Protein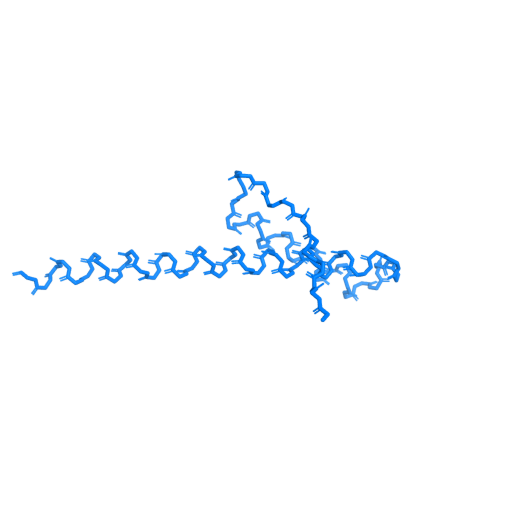 AF-A0A2L2WWV7-F1 (afdb_monomer)

Radius of gyration: 16.87 Å; Cα contacts (8 Å, |Δi|>4): 19; chains: 1; bounding box: 32×33×49 Å

Sequence (74 aa):
MKQKTYSMKIPKDLTYEQAVHRLETIVAGFEQNTLELDHLSEQIREAQMLLLFCQKKLTKVETDVKKILDHEQE

Mean predicted aligned error: 7.21 Å

pLDDT: mean 83.93, std 17.32, range [35.69, 97.0]

Solvent-accessible surface area (backbone atoms only — not comparable to full-atom values): 4524 Å² total; per-residue (Å²): 136,82,80,80,76,80,87,74,82,77,63,92,82,66,49,69,67,57,42,50,54,49,44,52,52,54,50,52,35,58,76,67,66,72,58,52,76,84,51,44,65,54,54,52,52,50,43,54,52,40,50,54,50,50,50,55,52,51,54,48,50,55,51,53,52,49,53,55,58,58,65,73,74,115

Nearest PDB structures (foldseek):
  5c22-assembly3_C  TM=6.153E-01  e=3.290E+00  Escherichia coli
  8vc9-assembly3_E  TM=9.104E-01  e=9.532E+00  Leptospira interrogans serovar Copenhageni

Foldseek 3Di:
DDPPPPPDDDPPPDDLVNLVVLLVVLVVCVVVVVDDPVCNVVSVVSNVVSVVVNVVVVVVVVVVVVVVVVVVVD

Secondary structure (DSSP, 8-state):
-------PPPPTT--HHHHHHHHHHHHHHHHTT-S-HHHHHHHHHHHHHHHHHHHHHHHHHHHHHHHHHHHT--

Structure (mmCIF, N/CA/C/O backbone):
data_AF-A0A2L2WWV7-F1
#
_entry.id   AF-A0A2L2WWV7-F1
#
loop_
_atom_site.group_PDB
_atom_site.id
_atom_site.type_symbol
_atom_site.label_atom_id
_atom_site.label_alt_id
_atom_site.label_comp_id
_atom_site.label_asym_id
_atom_site.label_entity_id
_atom_site.label_seq_id
_atom_site.pdbx_PDB_ins_c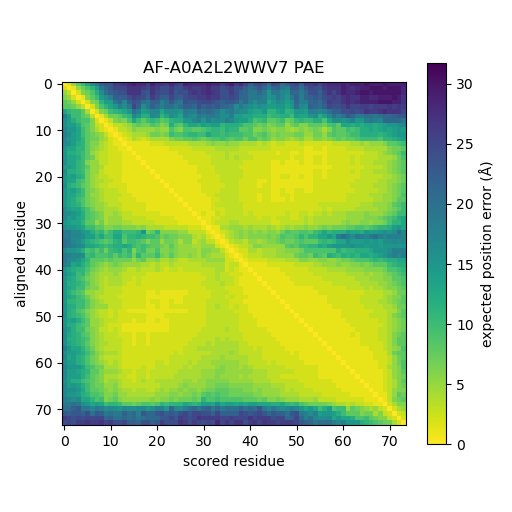ode
_atom_site.Cartn_x
_atom_site.Cartn_y
_atom_site.Cartn_z
_atom_site.occupancy
_atom_site.B_iso_or_equiv
_atom_site.auth_seq_id
_atom_site.auth_comp_id
_atom_site.auth_asym_id
_atom_site.auth_atom_id
_atom_site.pdbx_PDB_model_num
ATOM 1 N N . MET A 1 1 ? 11.400 27.784 1.656 1.00 38.03 1 MET A N 1
ATOM 2 C CA . MET A 1 1 ? 11.209 26.953 0.448 1.00 38.03 1 MET A CA 1
ATOM 3 C C . MET A 1 1 ? 9.991 26.066 0.675 1.00 38.03 1 MET A C 1
ATOM 5 O O . MET A 1 1 ? 10.069 25.139 1.468 1.00 38.03 1 MET A O 1
ATOM 9 N N . LYS A 1 2 ? 8.826 26.425 0.119 1.00 37.12 2 LYS A N 1
ATOM 10 C CA . LYS A 1 2 ? 7.573 25.683 0.333 1.00 37.12 2 LYS A CA 1
ATOM 11 C C . LYS A 1 2 ? 7.488 24.587 -0.727 1.00 37.12 2 LYS A C 1
ATOM 13 O O . LYS A 1 2 ? 7.449 24.894 -1.915 1.00 37.12 2 LYS A O 1
ATOM 18 N N . GLN A 1 3 ? 7.557 23.334 -0.288 1.00 35.69 3 GLN A N 1
ATOM 19 C CA . GLN A 1 3 ? 7.456 22.148 -1.134 1.00 35.69 3 GLN A CA 1
ATOM 20 C C . GLN A 1 3 ? 6.169 22.246 -1.961 1.00 35.69 3 GLN A C 1
ATOM 22 O O . GLN A 1 3 ? 5.075 22.338 -1.406 1.00 35.69 3 GLN A O 1
ATOM 27 N N . LYS A 1 4 ? 6.312 22.304 -3.290 1.00 36.25 4 LYS A N 1
ATOM 28 C CA . LYS A 1 4 ? 5.187 22.224 -4.220 1.00 36.25 4 LYS A CA 1
ATOM 29 C C . LYS A 1 4 ? 4.531 20.864 -4.008 1.00 36.25 4 LYS A C 1
ATOM 31 O O . LYS A 1 4 ? 5.101 19.830 -4.336 1.00 36.25 4 LYS A O 1
ATOM 36 N N . THR A 1 5 ? 3.353 20.883 -3.410 1.00 41.22 5 THR A N 1
ATOM 37 C CA . THR A 1 5 ? 2.455 19.744 -3.289 1.00 41.22 5 THR A CA 1
ATOM 38 C C . THR A 1 5 ? 2.053 19.309 -4.696 1.00 41.22 5 THR A C 1
ATOM 40 O O . THR A 1 5 ? 1.252 19.974 -5.355 1.00 41.22 5 THR A O 1
ATOM 43 N N . TYR A 1 6 ? 2.651 18.228 -5.190 1.00 42.12 6 TYR A N 1
ATOM 44 C CA . TYR A 1 6 ? 2.225 17.574 -6.420 1.00 42.12 6 TYR A CA 1
ATOM 45 C C . TYR A 1 6 ? 0.865 16.914 -6.151 1.00 42.12 6 TYR A C 1
ATOM 47 O O . TYR A 1 6 ? 0.793 15.851 -5.542 1.00 42.12 6 TYR A O 1
ATOM 55 N N . SER A 1 7 ? -0.218 17.599 -6.532 1.00 52.16 7 SER A N 1
ATOM 56 C CA . SER A 1 7 ? -1.605 17.123 -6.432 1.00 52.16 7 SER A CA 1
ATOM 57 C C . SER A 1 7 ? -1.848 15.965 -7.394 1.00 52.16 7 SER A C 1
ATOM 59 O O . SER A 1 7 ? -2.424 16.144 -8.463 1.00 52.16 7 SER A O 1
ATOM 61 N N . MET A 1 8 ? -1.416 14.770 -7.021 1.00 59.56 8 MET A N 1
ATOM 62 C CA . MET A 1 8 ? -1.802 13.543 -7.701 1.00 59.56 8 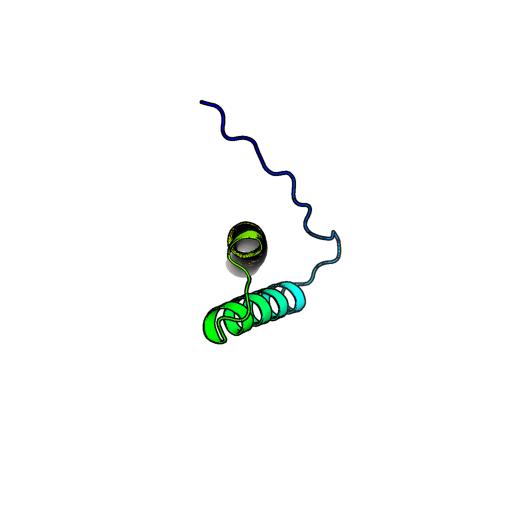MET A CA 1
ATOM 63 C C . MET A 1 8 ? -2.936 12.916 -6.866 1.00 59.56 8 MET A C 1
ATOM 65 O O . MET A 1 8 ? -2.859 12.832 -5.640 1.00 59.56 8 MET A O 1
ATOM 69 N N . LYS A 1 9 ? -4.088 12.659 -7.502 1.00 68.56 9 LYS A N 1
ATOM 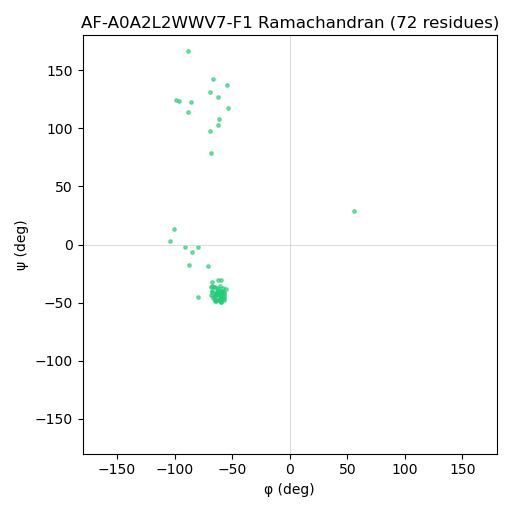70 C CA . LYS A 1 9 ? -5.334 12.284 -6.812 1.00 68.56 9 LYS A CA 1
ATOM 71 C C . LYS A 1 9 ? -5.489 10.769 -6.798 1.00 68.56 9 LYS A C 1
ATOM 73 O O . LYS A 1 9 ? -5.556 10.156 -7.856 1.00 68.56 9 LYS A O 1
ATOM 78 N N . ILE A 1 10 ? -5.626 10.195 -5.605 1.00 74.81 10 ILE A N 1
ATOM 79 C CA . ILE A 1 10 ? -6.050 8.803 -5.441 1.00 74.81 10 ILE A CA 1
ATOM 80 C C . ILE A 1 10 ? -7.528 8.689 -5.855 1.00 74.81 10 ILE A C 1
ATOM 82 O O . ILE A 1 10 ? -8.332 9.522 -5.412 1.00 74.81 10 ILE A O 1
ATOM 86 N N . PRO A 1 11 ? -7.907 7.708 -6.698 1.00 81.44 11 PRO A N 1
ATOM 87 C CA . PRO A 1 11 ? -9.304 7.461 -7.035 1.00 81.44 11 PRO A CA 1
ATOM 88 C C . PRO A 1 11 ? -10.138 7.259 -5.770 1.00 81.44 11 PRO A C 1
ATOM 90 O O . PRO A 1 11 ? -9.715 6.571 -4.843 1.00 81.44 11 PRO A O 1
ATOM 93 N N . LYS A 1 12 ? -11.334 7.854 -5.724 1.00 79.38 12 LYS A N 1
ATOM 94 C CA . LYS A 1 12 ? -12.206 7.771 -4.540 1.00 79.38 12 LYS A CA 1
ATOM 95 C C . LYS A 1 12 ? -12.593 6.330 -4.194 1.00 79.38 12 LYS A C 1
ATOM 97 O O . LYS A 1 12 ? -12.751 6.025 -3.018 1.00 79.38 12 LYS A O 1
ATOM 102 N N . ASP A 1 13 ? -12.673 5.476 -5.210 1.00 89.44 13 ASP A N 1
ATOM 103 C CA . ASP A 1 13 ? -13.106 4.083 -5.098 1.00 89.44 13 ASP A CA 1
ATOM 104 C C . ASP A 1 13 ? -11.934 3.087 -5.092 1.00 89.44 13 ASP A C 1
ATOM 106 O O . ASP A 1 13 ? -12.145 1.888 -5.257 1.00 89.44 13 ASP A O 1
ATOM 110 N N . LEU A 1 14 ? -10.693 3.560 -4.908 1.00 92.62 14 LEU A N 1
ATOM 111 C CA . LEU A 1 14 ? -9.529 2.679 -4.834 1.00 92.62 14 LEU A CA 1
ATOM 112 C C . LEU A 1 14 ? -9.655 1.730 -3.630 1.00 92.62 14 LEU A C 1
ATOM 114 O O . LEU A 1 14 ? -9.842 2.174 -2.491 1.00 92.62 14 LEU A O 1
ATOM 118 N N . THR A 1 15 ? -9.521 0.423 -3.862 1.00 95.56 15 THR A N 1
ATOM 119 C CA . THR A 1 15 ? -9.480 -0.579 -2.785 1.00 95.56 15 THR A CA 1
ATOM 120 C C . THR A 1 15 ? -8.058 -0.811 -2.274 1.00 95.56 15 THR A C 1
ATOM 122 O O . THR A 1 15 ? -7.076 -0.382 -2.882 1.00 95.56 15 THR A O 1
ATOM 125 N N . TYR A 1 16 ? -7.934 -1.477 -1.122 1.00 95.44 16 TYR A N 1
ATOM 126 C CA . TYR A 1 16 ? -6.619 -1.81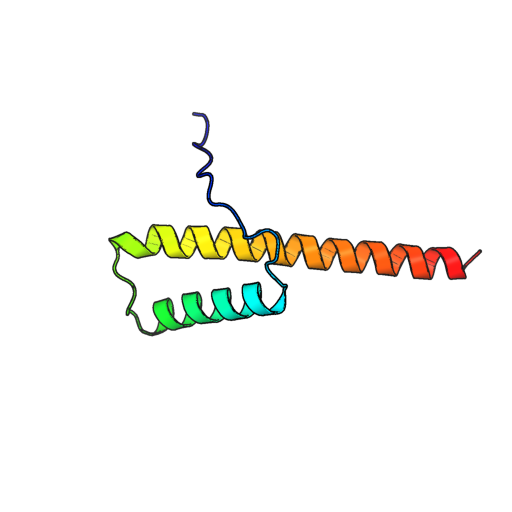3 -0.569 1.00 95.44 16 TYR A CA 1
ATOM 127 C C . TYR A 1 16 ? -5.873 -2.783 -1.493 1.00 95.44 16 TYR A C 1
ATOM 129 O O . TYR A 1 16 ? -4.710 -2.569 -1.815 1.00 95.44 16 TYR A O 1
ATOM 137 N N . GLU A 1 17 ? -6.579 -3.792 -1.994 1.00 96.38 17 GLU A N 1
ATOM 138 C CA . GLU A 1 17 ? -6.074 -4.816 -2.906 1.00 96.38 17 GLU A CA 1
ATOM 139 C C . GLU A 1 17 ? -5.592 -4.196 -4.219 1.00 96.38 17 GLU A C 1
ATOM 141 O O . GLU A 1 17 ? -4.505 -4.510 -4.690 1.00 96.38 17 GLU A O 1
ATOM 146 N N . GLN A 1 18 ? -6.358 -3.255 -4.780 1.00 96.56 18 GLN A N 1
ATOM 147 C CA . GLN A 1 18 ? -5.954 -2.523 -5.981 1.00 96.56 18 GLN A CA 1
ATOM 148 C C . GLN A 1 18 ? -4.699 -1.676 -5.743 1.00 96.56 18 GLN A C 1
ATOM 150 O O . GLN A 1 18 ? -3.825 -1.618 -6.607 1.00 96.56 18 GLN A O 1
ATOM 155 N N . ALA A 1 19 ? -4.594 -1.029 -4.578 1.00 96.00 19 ALA A N 1
ATOM 156 C CA . ALA A 1 19 ? -3.418 -0.244 -4.224 1.00 96.00 19 ALA A CA 1
ATOM 157 C C . ALA A 1 19 ? -2.163 -1.123 -4.095 1.00 96.00 19 ALA A C 1
ATOM 159 O O . ALA A 1 19 ? -1.109 -0.760 -4.616 1.00 96.00 19 ALA A O 1
ATOM 160 N N . VAL A 1 20 ? -2.287 -2.291 -3.458 1.00 96.75 20 VAL A N 1
ATOM 161 C CA . VAL A 1 20 ? -1.200 -3.273 -3.328 1.00 96.75 20 VAL A CA 1
ATOM 162 C C . VAL A 1 20 ? -0.800 -3.836 -4.691 1.00 96.75 20 VAL A C 1
ATOM 164 O O . VAL A 1 20 ? 0.374 -3.779 -5.038 1.00 96.75 20 VAL A O 1
ATOM 167 N N . HIS A 1 21 ? -1.758 -4.261 -5.515 1.00 97.00 21 HIS A N 1
ATOM 168 C CA . HIS A 1 21 ? -1.476 -4.759 -6.865 1.00 97.00 21 HIS A CA 1
ATOM 169 C C . HIS A 1 21 ? -0.754 -3.710 -7.728 1.00 97.00 21 HIS A C 1
ATOM 171 O O . HIS A 1 21 ? 0.147 -4.013 -8.517 1.00 97.00 21 HIS A O 1
ATOM 177 N N . ARG A 1 22 ? -1.123 -2.430 -7.585 1.00 95.12 22 ARG A N 1
ATOM 178 C CA . ARG A 1 22 ? -0.434 -1.346 -8.289 1.00 95.12 22 ARG A CA 1
ATOM 179 C C . ARG A 1 22 ? 0.996 -1.152 -7.781 1.00 95.12 22 ARG A C 1
ATOM 181 O O . ARG A 1 22 ? 1.887 -0.955 -8.605 1.00 95.12 22 ARG A O 1
ATOM 188 N N . LEU A 1 23 ? 1.232 -1.249 -6.471 1.00 95.81 23 LEU A N 1
ATOM 189 C CA . LEU A 1 23 ? 2.583 -1.224 -5.899 1.00 95.81 23 LEU A CA 1
ATOM 190 C C . LEU A 1 23 ? 3.446 -2.370 -6.441 1.00 95.81 23 LEU A C 1
ATOM 192 O O . LEU A 1 23 ? 4.568 -2.122 -6.871 1.00 95.81 23 LEU A O 1
ATOM 196 N N . GLU A 1 24 ? 2.909 -3.590 -6.496 1.00 96.00 24 GLU A N 1
ATOM 197 C CA . GLU A 1 24 ? 3.592 -4.758 -7.073 1.00 96.00 24 GLU A CA 1
ATOM 198 C C . GLU A 1 24 ? 3.963 -4.526 -8.541 1.00 96.00 24 GLU A C 1
ATOM 200 O O . GLU A 1 24 ? 5.083 -4.810 -8.955 1.00 96.00 24 GLU A O 1
ATOM 205 N N . THR A 1 25 ? 3.057 -3.922 -9.316 1.00 94.12 25 THR A N 1
ATOM 206 C CA . THR A 1 25 ? 3.318 -3.563 -10.719 1.00 94.12 25 THR A CA 1
ATOM 207 C C . THR A 1 25 ? 4.477 -2.567 -10.846 1.00 94.12 25 THR A C 1
ATOM 209 O O . THR A 1 25 ? 5.322 -2.708 -11.730 1.00 94.12 25 THR A O 1
ATOM 212 N N . ILE A 1 26 ? 4.531 -1.557 -9.971 1.00 92.19 26 ILE A N 1
ATOM 213 C CA . ILE A 1 26 ? 5.610 -0.558 -9.966 1.00 92.19 26 ILE A CA 1
ATOM 214 C C . ILE A 1 26 ? 6.950 -1.218 -9.613 1.00 92.19 26 ILE A C 1
ATOM 216 O O . ILE A 1 26 ? 7.947 -0.966 -10.291 1.00 92.19 26 ILE A O 1
ATOM 220 N N . VAL A 1 27 ? 6.972 -2.082 -8.592 1.00 93.38 27 VAL A N 1
ATOM 221 C CA . VAL A 1 27 ? 8.174 -2.826 -8.181 1.00 93.38 27 VAL A CA 1
ATOM 222 C C . VAL A 1 27 ? 8.661 -3.733 -9.307 1.00 93.38 27 VAL A C 1
ATOM 224 O O . VAL A 1 27 ? 9.830 -3.663 -9.672 1.00 93.38 27 VAL A O 1
ATOM 227 N N . ALA A 1 28 ? 7.766 -4.502 -9.929 1.00 92.56 28 ALA A N 1
ATOM 228 C CA . ALA A 1 28 ? 8.117 -5.393 -11.030 1.00 92.56 28 ALA A CA 1
ATOM 229 C C . ALA A 1 28 ? 8.732 -4.634 -12.218 1.00 92.56 28 ALA A C 1
ATOM 231 O O . ALA A 1 28 ? 9.706 -5.098 -12.809 1.00 92.56 28 ALA A O 1
ATOM 232 N N . GLY A 1 29 ? 8.205 -3.450 -12.551 1.00 89.62 29 GLY A N 1
ATOM 233 C CA . GLY A 1 29 ? 8.785 -2.597 -13.592 1.00 89.62 29 GLY A CA 1
ATOM 234 C C . GLY A 1 29 ? 10.177 -2.070 -13.229 1.00 89.62 29 GLY A C 1
ATOM 235 O O . GLY A 1 29 ? 11.048 -1.966 -14.095 1.00 89.62 29 GLY A O 1
ATOM 236 N N . PHE A 1 30 ? 10.404 -1.758 -11.950 1.00 87.25 30 PHE A N 1
ATOM 237 C CA . PHE A 1 30 ? 11.713 -1.337 -11.454 1.00 87.25 30 PHE A CA 1
ATOM 238 C C . PHE A 1 30 ? 12.735 -2.479 -11.535 1.00 87.25 30 PHE A C 1
ATOM 240 O O . PHE A 1 30 ? 13.831 -2.282 -12.053 1.00 87.25 30 PHE A O 1
ATOM 247 N N . GLU A 1 31 ? 12.360 -3.682 -11.098 1.00 89.56 31 GLU A N 1
ATOM 248 C CA . GLU A 1 31 ? 13.218 -4.874 -11.124 1.00 89.56 31 GLU A CA 1
ATOM 249 C C . GLU A 1 31 ? 13.580 -5.320 -12.544 1.00 89.56 31 GLU A C 1
ATOM 251 O O . GLU A 1 31 ? 14.705 -5.746 -12.796 1.00 89.56 31 GLU A O 1
ATOM 256 N N . GLN A 1 32 ? 12.648 -5.191 -13.490 1.00 90.00 32 GLN A N 1
ATOM 257 C CA . GLN A 1 32 ? 12.880 -5.535 -14.896 1.00 90.00 32 GLN A CA 1
ATOM 258 C C . GLN A 1 32 ? 13.647 -4.446 -15.657 1.00 90.00 32 GLN A C 1
ATOM 260 O O . GLN A 1 32 ? 13.956 -4.619 -16.836 1.00 90.00 32 GLN A O 1
ATOM 265 N N . ASN A 1 33 ? 13.962 -3.324 -15.000 1.00 82.00 33 ASN A N 1
ATOM 266 C CA . ASN A 1 33 ? 14.649 -2.180 -15.590 1.00 82.00 33 ASN A CA 1
ATOM 267 C C . ASN A 1 33 ? 13.927 -1.631 -16.843 1.00 82.00 33 ASN A C 1
ATOM 269 O O . ASN A 1 33 ? 14.556 -1.077 -17.746 1.00 82.00 33 ASN A O 1
ATOM 273 N N . THR A 1 34 ? 12.598 -1.794 -16.894 1.00 79.12 34 THR A N 1
ATOM 274 C CA . THR A 1 34 ? 11.725 -1.372 -18.005 1.00 79.12 34 THR A CA 1
ATOM 275 C C . THR A 1 34 ? 11.176 0.040 -17.818 1.00 79.12 34 THR A C 1
ATOM 277 O O . THR A 1 34 ? 10.431 0.531 -18.662 1.00 79.12 34 THR A O 1
ATOM 280 N N . LEU A 1 35 ? 11.488 0.689 -16.694 1.00 77.56 35 LEU A N 1
ATOM 281 C CA . LEU A 1 35 ? 11.082 2.062 -16.420 1.00 77.56 35 LEU A CA 1
ATOM 282 C C . LEU A 1 35 ? 12.093 3.038 -17.020 1.00 77.56 35 LEU A C 1
ATOM 284 O O . LEU A 1 35 ? 13.276 3.016 -16.686 1.00 77.56 35 LEU A O 1
ATOM 288 N N . GLU A 1 36 ? 11.609 3.928 -17.881 1.00 79.81 36 GLU A N 1
ATOM 289 C CA . GLU A 1 36 ? 12.407 5.036 -18.398 1.00 79.81 36 GLU A CA 1
ATOM 290 C C . GLU A 1 36 ? 12.754 6.019 -17.272 1.00 79.81 36 GLU A C 1
ATOM 292 O O . GLU A 1 36 ? 11.929 6.303 -16.399 1.00 79.81 36 GLU A O 1
ATOM 297 N N . LEU A 1 37 ? 13.974 6.565 -17.304 1.00 78.31 37 LEU A N 1
ATOM 298 C CA . LEU A 1 37 ? 14.494 7.465 -16.268 1.00 78.31 37 LEU A CA 1
ATOM 299 C C . LEU A 1 37 ? 13.576 8.677 -16.027 1.00 78.31 37 LEU A C 1
ATOM 301 O O . LEU A 1 37 ? 13.363 9.070 -14.878 1.00 78.31 37 LEU A O 1
ATOM 305 N N . ASP A 1 38 ? 12.988 9.220 -17.094 1.00 80.81 38 ASP A N 1
ATOM 306 C CA . ASP A 1 38 ? 12.064 10.356 -17.027 1.00 80.81 38 ASP A CA 1
ATOM 307 C C . ASP A 1 38 ? 10.744 9.996 -16.318 1.00 80.81 38 ASP A C 1
ATOM 309 O O . ASP A 1 38 ? 10.189 10.809 -15.576 1.00 80.81 38 ASP A O 1
ATOM 313 N N . HIS A 1 39 ? 10.287 8.747 -16.448 1.00 82.75 39 HIS A N 1
ATOM 314 C CA . HIS A 1 39 ? 9.072 8.236 -15.806 1.00 82.75 39 HIS A CA 1
ATOM 315 C C . HIS A 1 39 ? 9.316 7.693 -14.390 1.00 82.75 39 HIS A C 1
ATOM 317 O O . HIS A 1 39 ? 8.379 7.587 -13.595 1.00 82.75 39 HIS A O 1
ATOM 323 N N . LEU A 1 40 ? 10.567 7.398 -14.020 1.00 84.75 40 LEU A N 1
ATOM 324 C CA . LEU A 1 40 ? 10.912 6.859 -12.702 1.00 84.75 40 LEU A CA 1
ATOM 325 C C . LEU A 1 40 ? 10.450 7.780 -11.562 1.00 84.75 40 LEU A C 1
ATOM 327 O O . LEU A 1 40 ? 9.897 7.325 -10.560 1.00 84.75 40 LEU A O 1
ATOM 331 N N . SER A 1 41 ? 10.614 9.092 -11.741 1.00 85.56 41 SER A N 1
ATOM 332 C CA . SER A 1 41 ? 10.172 10.093 -10.763 1.00 85.56 41 SER A CA 1
ATOM 333 C C . SER A 1 41 ? 8.657 10.095 -10.543 1.00 85.56 41 SER A C 1
ATOM 335 O O . SER A 1 41 ? 8.201 10.442 -9.453 1.00 85.56 41 SER A O 1
ATOM 337 N N . GLU A 1 42 ? 7.868 9.745 -11.558 1.00 88.19 42 GLU A N 1
ATOM 338 C CA . GLU A 1 42 ? 6.408 9.687 -11.469 1.00 88.19 42 GLU A CA 1
ATOM 339 C C . GLU A 1 42 ? 5.953 8.402 -10.781 1.00 88.19 42 GLU A C 1
ATOM 341 O O . GLU A 1 42 ? 5.159 8.468 -9.842 1.00 88.19 42 GLU A O 1
ATOM 346 N N . GLN A 1 43 ? 6.538 7.261 -11.156 1.00 88.88 43 GLN A N 1
ATOM 347 C CA . GLN A 1 43 ? 6.233 5.961 -10.548 1.00 88.88 43 GLN A CA 1
ATOM 348 C C . GLN A 1 43 ? 6.585 5.932 -9.054 1.00 88.88 43 GLN A C 1
ATOM 350 O O . GLN A 1 43 ? 5.817 5.421 -8.241 1.00 88.88 43 GLN A O 1
ATOM 355 N N . ILE A 1 44 ? 7.706 6.547 -8.655 1.00 89.88 44 ILE A N 1
ATOM 356 C CA . ILE A 1 44 ? 8.080 6.665 -7.237 1.00 89.88 44 ILE A CA 1
ATOM 357 C C . ILE A 1 44 ? 7.062 7.517 -6.468 1.00 89.88 44 ILE A C 1
ATOM 359 O O . ILE A 1 44 ? 6.681 7.162 -5.351 1.00 89.88 44 ILE A O 1
ATOM 363 N N . ARG A 1 45 ? 6.594 8.634 -7.043 1.00 89.88 45 ARG A N 1
ATOM 364 C CA . ARG A 1 45 ? 5.560 9.465 -6.400 1.00 89.88 45 ARG A CA 1
ATOM 365 C C . ARG A 1 45 ? 4.247 8.708 -6.263 1.00 89.88 45 ARG A C 1
ATOM 367 O O . ARG A 1 45 ? 3.605 8.796 -5.219 1.00 89.88 45 ARG A O 1
ATOM 374 N N . GLU A 1 46 ? 3.860 7.962 -7.292 1.00 91.38 46 GLU A N 1
ATOM 375 C CA . GLU A 1 46 ? 2.674 7.1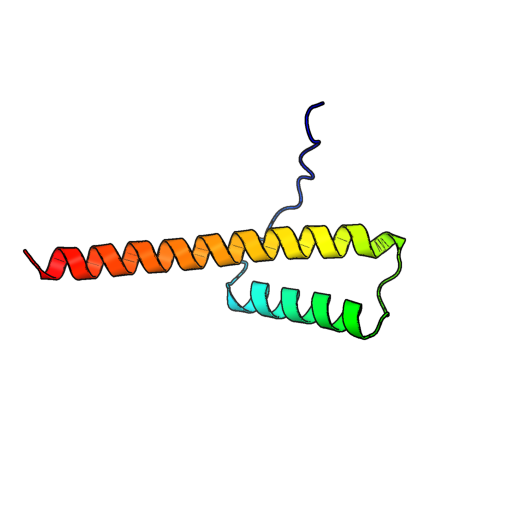15 -7.244 1.00 91.38 46 GLU A CA 1
ATOM 376 C C . GLU A 1 46 ? 2.789 6.071 -6.127 1.00 91.38 46 GLU A C 1
ATOM 378 O O . GLU A 1 46 ? 1.904 5.987 -5.274 1.00 91.38 46 GLU A O 1
ATOM 383 N N . ALA A 1 47 ? 3.914 5.357 -6.054 1.00 93.56 47 ALA A N 1
ATOM 384 C CA . ALA A 1 47 ? 4.166 4.384 -4.998 1.00 93.56 47 ALA A CA 1
ATOM 385 C C . ALA A 1 47 ? 4.086 5.012 -3.597 1.00 93.56 47 ALA A C 1
ATOM 387 O O . ALA A 1 47 ? 3.429 4.466 -2.711 1.00 93.56 47 ALA A O 1
ATOM 388 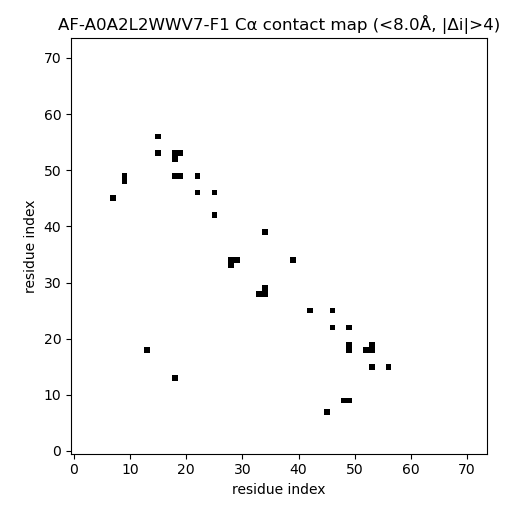N N . GLN A 1 48 ? 4.676 6.195 -3.390 1.00 93.31 48 GLN A N 1
ATOM 389 C CA . GLN A 1 48 ? 4.587 6.911 -2.111 1.00 93.31 48 GLN A CA 1
ATOM 390 C C . GLN A 1 48 ? 3.140 7.221 -1.709 1.00 93.31 48 GLN A C 1
ATOM 392 O O . GLN A 1 48 ? 2.773 7.080 -0.542 1.00 93.31 48 GLN A O 1
ATOM 397 N N . MET A 1 49 ? 2.295 7.619 -2.658 1.00 92.88 49 MET A N 1
ATOM 398 C CA . MET A 1 49 ? 0.883 7.871 -2.376 1.00 92.88 49 MET A CA 1
ATOM 399 C C . MET A 1 49 ? 0.110 6.599 -2.039 1.00 92.88 49 MET A C 1
ATOM 401 O O . MET A 1 49 ? -0.692 6.608 -1.104 1.00 92.88 49 MET A O 1
ATOM 405 N N . LEU A 1 50 ? 0.345 5.518 -2.784 1.00 94.81 50 LEU A N 1
ATOM 406 C CA . LEU A 1 50 ? -0.288 4.225 -2.533 1.00 94.81 50 LEU A CA 1
ATOM 407 C C . LEU A 1 50 ? 0.104 3.690 -1.152 1.00 94.81 50 LEU A C 1
ATOM 409 O O . LEU A 1 50 ? -0.764 3.259 -0.398 1.00 94.81 50 LEU A O 1
ATOM 413 N N . LEU A 1 51 ? 1.375 3.828 -0.761 1.00 94.50 51 LEU A N 1
ATOM 414 C CA . LEU A 1 51 ? 1.847 3.482 0.581 1.00 94.50 51 LEU A CA 1
ATOM 415 C C . LEU A 1 51 ? 1.127 4.283 1.673 1.00 94.50 51 LEU A C 1
ATOM 417 O O . LEU A 1 51 ? 0.651 3.699 2.646 1.00 94.50 51 LEU A O 1
ATOM 421 N N . LEU A 1 52 ? 0.983 5.603 1.504 1.00 93.88 52 LEU A N 1
ATOM 422 C CA . LEU A 1 52 ? 0.242 6.445 2.454 1.00 93.88 52 LEU A CA 1
ATOM 423 C C . LEU A 1 52 ? -1.234 6.044 2.553 1.00 93.88 52 LEU A C 1
ATOM 425 O O . LEU A 1 52 ? -1.824 6.092 3.633 1.00 93.88 52 LEU A O 1
ATOM 429 N N . PHE A 1 53 ? -1.850 5.663 1.436 1.00 94.62 53 PHE A N 1
ATOM 430 C CA . PHE A 1 53 ? -3.219 5.163 1.420 1.00 94.62 53 PHE A CA 1
ATOM 431 C C . PHE A 1 53 ? -3.353 3.839 2.179 1.00 94.62 53 PHE A C 1
ATOM 433 O O . PHE A 1 53 ? -4.220 3.727 3.051 1.00 94.62 53 PHE A O 1
ATOM 440 N N . CYS A 1 54 ? -2.472 2.876 1.905 1.00 96.12 54 CYS A N 1
ATOM 441 C CA . CYS A 1 54 ? -2.448 1.588 2.592 1.00 96.12 54 CYS A CA 1
ATOM 442 C C . CYS A 1 54 ? -2.241 1.769 4.099 1.00 96.12 54 CYS A C 1
ATOM 444 O O . CYS A 1 54 ? -3.01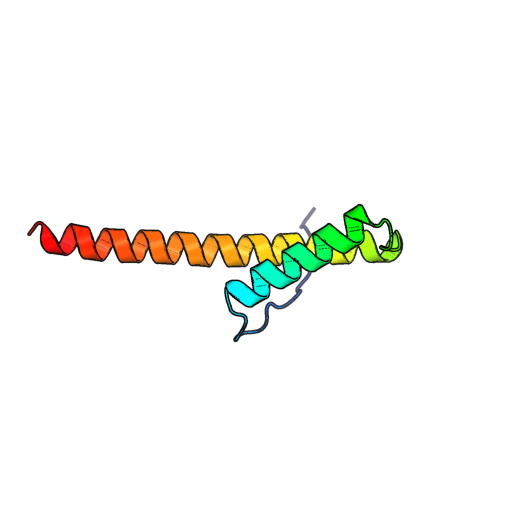4 1.230 4.889 1.00 96.12 54 CYS A O 1
ATOM 446 N N . GLN A 1 55 ? -1.279 2.606 4.501 1.00 95.75 55 GLN A N 1
ATOM 447 C CA . GLN A 1 55 ? -1.026 2.919 5.907 1.00 95.75 55 GLN A CA 1
ATOM 448 C C . GLN A 1 55 ? -2.274 3.488 6.592 1.00 95.75 55 GLN A C 1
ATOM 450 O O . GLN A 1 55 ? -2.673 3.004 7.646 1.00 95.75 55 GLN A O 1
ATOM 455 N N . LYS A 1 56 ? -2.947 4.468 5.974 1.00 95.12 56 LYS A N 1
ATOM 456 C CA . LYS A 1 56 ? -4.181 5.049 6.528 1.00 95.12 56 LYS A CA 1
ATOM 457 C C . LYS A 1 56 ? -5.292 4.017 6.702 1.00 95.12 56 LYS A C 1
ATOM 459 O O . LYS A 1 56 ? -6.013 4.074 7.696 1.00 95.12 56 LYS A O 1
ATOM 464 N N . LYS A 1 57 ? -5.450 3.093 5.748 1.00 94.56 57 LYS A N 1
ATOM 465 C CA . LYS A 1 57 ? -6.427 2.000 5.857 1.00 94.56 57 LYS A CA 1
ATOM 466 C C . LYS A 1 57 ? -6.092 1.069 7.019 1.00 94.56 57 LYS A C 1
ATOM 468 O O . LYS A 1 57 ? -6.980 0.807 7.823 1.00 94.56 57 LYS A O 1
ATOM 473 N N . LEU A 1 58 ? -4.837 0.636 7.138 1.00 96.38 58 LEU A N 1
ATOM 474 C CA . LEU A 1 58 ? -4.389 -0.236 8.228 1.00 96.38 58 LEU A CA 1
ATOM 475 C C . LEU A 1 58 ? -4.595 0.422 9.594 1.00 96.38 58 LEU A C 1
ATOM 477 O O . LEU A 1 58 ? -5.261 -0.155 10.445 1.00 96.38 58 LEU A O 1
ATOM 481 N N . THR A 1 59 ? -4.150 1.668 9.773 1.00 95.69 59 THR A N 1
ATOM 482 C CA . THR A 1 59 ? -4.338 2.403 11.035 1.00 95.69 59 THR A CA 1
ATOM 483 C C . THR A 1 59 ? -5.814 2.582 11.389 1.00 95.69 59 THR A C 1
ATOM 485 O O . THR A 1 59 ? -6.183 2.527 12.564 1.00 95.69 59 THR A O 1
ATOM 488 N N . LYS A 1 60 ? -6.685 2.780 10.391 1.00 95.81 60 LYS A N 1
ATOM 489 C CA . LYS A 1 60 ? -8.130 2.843 10.626 1.00 95.81 60 LYS A CA 1
ATOM 490 C C . LYS A 1 60 ? -8.661 1.504 11.141 1.00 95.81 60 LYS A C 1
ATOM 492 O O . LYS A 1 60 ? -9.348 1.497 12.153 1.00 95.81 60 LYS A O 1
ATOM 497 N N . VAL A 1 61 ? -8.305 0.398 10.488 1.00 96.12 61 VAL A N 1
ATOM 498 C CA . VAL A 1 61 ? -8.700 -0.951 10.923 1.00 96.12 61 VAL A CA 1
ATOM 499 C C . VAL A 1 61 ? -8.193 -1.237 12.337 1.00 96.12 61 VAL A C 1
ATOM 501 O O . VAL A 1 61 ? -8.978 -1.651 13.178 1.00 96.12 61 VAL A O 1
ATOM 504 N N . GLU A 1 62 ? -6.925 -0.949 12.636 1.00 95.56 62 GLU A N 1
ATOM 505 C CA . GLU A 1 62 ? -6.359 -1.107 13.984 1.00 95.56 62 GLU A CA 1
ATOM 506 C C . GLU A 1 62 ? -7.133 -0.302 15.036 1.00 95.56 62 GLU A C 1
ATOM 508 O O . GLU A 1 62 ? -7.393 -0.791 16.134 1.00 95.56 62 GLU A O 1
ATOM 513 N N . THR A 1 63 ? -7.510 0.935 14.705 1.00 96.44 63 THR A N 1
ATOM 514 C CA . THR A 1 63 ? -8.286 1.807 15.597 1.00 96.44 63 THR A CA 1
ATOM 515 C C . THR A 1 63 ? -9.692 1.263 15.825 1.00 96.44 63 THR A C 1
ATOM 517 O O . THR A 1 63 ? -10.174 1.267 16.955 1.00 96.44 63 THR A O 1
ATOM 520 N N . ASP A 1 64 ? -10.352 0.805 14.765 1.00 95.75 64 ASP A N 1
ATOM 521 C CA . ASP A 1 64 ? -11.709 0.272 14.836 1.00 95.75 64 ASP A CA 1
ATOM 522 C C . ASP A 1 64 ? -11.730 -1.045 15.634 1.00 95.75 64 ASP A C 1
ATOM 524 O O . ASP A 1 64 ? -12.578 -1.212 16.505 1.00 95.75 64 ASP A O 1
ATOM 528 N N . VA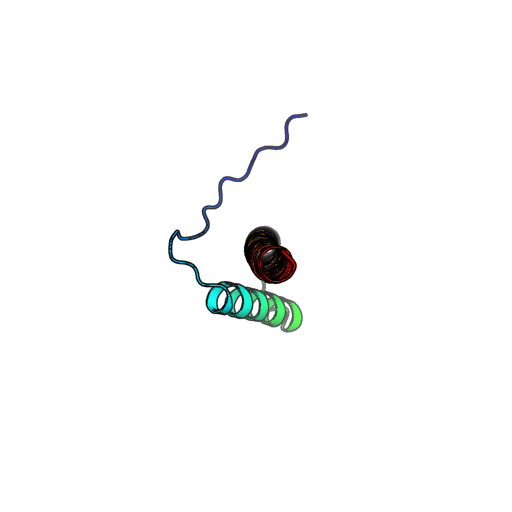L A 1 65 ? -10.741 -1.927 15.434 1.00 95.88 65 VAL A N 1
ATOM 529 C CA . VAL A 1 65 ? -10.570 -3.162 16.221 1.00 95.88 65 VAL A CA 1
ATOM 530 C C . VAL A 1 65 ? -10.345 -2.856 17.700 1.00 95.88 65 VAL A C 1
ATOM 532 O O . VAL A 1 65 ? -11.005 -3.456 18.542 1.00 95.88 65 VAL A O 1
ATOM 535 N N . LYS A 1 66 ? -9.463 -1.903 18.032 1.00 95.12 66 LYS A N 1
ATOM 536 C CA . LYS A 1 66 ? -9.235 -1.497 19.430 1.00 95.12 66 LYS A CA 1
ATOM 537 C C . LYS A 1 66 ? -10.521 -1.031 20.104 1.00 95.12 66 LYS A C 1
ATOM 539 O O . LYS A 1 66 ? -10.827 -1.498 21.187 1.00 95.12 66 LYS A O 1
ATOM 544 N N . LYS A 1 67 ? -11.308 -0.182 19.436 1.00 94.75 67 LYS A N 1
ATOM 545 C CA . LYS A 1 67 ? -12.590 0.291 19.982 1.00 94.75 67 LYS A CA 1
ATOM 546 C C . LYS A 1 67 ? -13.564 -0.849 20.253 1.00 94.75 67 LYS A C 1
ATOM 548 O O . LYS A 1 67 ? -14.228 -0.824 21.277 1.00 94.75 67 LYS A O 1
ATOM 553 N N . ILE A 1 68 ? -13.665 -1.819 19.342 1.00 94.50 68 ILE A N 1
ATOM 554 C CA . ILE A 1 68 ? -14.544 -2.981 19.528 1.00 94.50 68 ILE A CA 1
ATOM 555 C C . ILE A 1 68 ? -14.128 -3.754 20.783 1.00 94.50 68 ILE A C 1
ATOM 557 O O . ILE A 1 68 ? -14.973 -4.024 21.627 1.00 94.50 68 ILE A O 1
ATOM 561 N N . LEU A 1 69 ? -12.833 -4.043 20.928 1.00 92.81 69 LEU A N 1
ATOM 562 C CA . LEU A 1 69 ? -12.308 -4.803 22.065 1.00 92.81 69 LEU A CA 1
ATOM 563 C C . LEU A 1 69 ? -12.396 -4.037 23.393 1.00 92.81 69 LEU A C 1
ATOM 565 O O . LEU A 1 69 ? -12.664 -4.649 24.422 1.00 92.81 69 LEU A O 1
ATOM 569 N N . ASP A 1 70 ? -12.196 -2.718 23.380 1.00 90.75 70 ASP A N 1
ATOM 570 C CA . ASP A 1 70 ? -12.325 -1.873 24.574 1.00 90.75 70 ASP A CA 1
ATOM 571 C C . ASP A 1 70 ? -13.790 -1.805 25.049 1.00 90.75 70 ASP A C 1
ATOM 573 O O . ASP A 1 70 ? -14.047 -1.811 26.249 1.00 90.75 70 ASP A O 1
ATOM 577 N N . HIS A 1 71 ? -14.759 -1.810 24.123 1.00 70.81 71 HIS A N 1
ATOM 578 C CA . HIS A 1 71 ? -16.191 -1.851 24.444 1.00 70.81 71 HIS A CA 1
ATOM 579 C C . HIS A 1 71 ? -16.675 -3.205 24.991 1.00 70.81 71 HIS A C 1
ATOM 581 O O . HIS A 1 71 ? -17.741 -3.258 25.595 1.00 70.81 71 HIS A O 1
ATOM 587 N N . GLU A 1 72 ? -15.929 -4.295 24.790 1.00 62.56 72 GLU A N 1
ATOM 588 C CA . GLU A 1 72 ? -16.253 -5.621 25.343 1.00 62.56 72 GLU A CA 1
ATOM 589 C C . GLU A 1 72 ? -15.734 -5.819 26.783 1.00 62.56 72 GLU A C 1
ATOM 591 O O . GLU A 1 72 ? -16.032 -6.841 27.403 1.00 62.56 72 GLU A O 1
ATOM 596 N N . GLN A 1 73 ? -14.954 -4.871 27.321 1.00 57.56 73 GLN A N 1
ATOM 597 C CA . GLN A 1 73 ? -14.358 -4.940 28.665 1.00 57.56 73 GLN A CA 1
ATOM 598 C C . GLN A 1 73 ? -15.059 -4.054 29.718 1.00 57.56 73 GLN A C 1
ATOM 600 O O . GLN A 1 73 ? -14.611 -4.029 30.867 1.00 57.56 73 GLN A O 1
ATOM 605 N N . GLU A 1 74 ? -16.151 -3.371 29.353 1.00 48.31 74 GLU A N 1
ATOM 606 C CA . GLU A 1 74 ? -17.069 -2.653 30.263 1.00 48.31 74 GLU A CA 1
ATOM 607 C C . GLU A 1 74 ? -18.324 -3.484 30.576 1.00 48.31 74 GLU A C 1
ATOM 609 O O . GLU A 1 74 ? -18.758 -3.462 31.753 1.00 48.31 74 GLU A O 1
#